Protein AF-A0A7S2VWE1-F1 (afdb_monomer_lite)

Foldseek 3Di:
DPQPKDKDWDWDDPVCCVVPPDDPPDFDKTKIKMWIWDWDDALVPHTDIDIDIDMDMDRDDDDDVVVVVVVVVVVVVVVVVVCVVSDPVVVSVVSVVVVVVVVVVVVVVLVVCVVVVHDDDDDPVRVVVVD

Radius of gyration: 27.59 Å; chains: 1; bounding box: 53×28×80 Å

InterPro domains:
  IPR023393 START-like domain superfamily [G3DSA:3.30.530.20] (1-95)

Structure (mmCIF, N/CA/C/O backbone):
data_AF-A0A7S2VWE1-F1
#
_entry.id   AF-A0A7S2VWE1-F1
#
loop_
_atom_site.group_PDB
_atom_site.id
_atom_site.type_symbol
_atom_site.label_atom_id
_atom_site.label_alt_id
_atom_site.label_comp_id
_atom_site.label_asym_id
_atom_site.label_entity_id
_atom_site.label_seq_id
_atom_site.pdbx_PDB_ins_code
_atom_site.Cartn_x
_atom_site.Cartn_y
_atom_site.Cartn_z
_atom_site.occupancy
_atom_site.B_iso_or_equiv
_atom_site.auth_seq_id
_atom_site.auth_comp_id
_atom_site.auth_asym_id
_atom_site.auth_atom_id
_atom_site.pdbx_PDB_model_num
ATOM 1 N N . GLU A 1 1 ? -6.550 -15.609 -10.876 1.00 54.12 1 GLU A N 1
ATOM 2 C CA . GLU A 1 1 ? -6.874 -15.213 -9.494 1.00 54.12 1 GLU A CA 1
ATOM 3 C C . GLU A 1 1 ? -7.029 -16.463 -8.666 1.00 54.12 1 GLU A C 1
ATOM 5 O O . GLU A 1 1 ? -7.720 -17.378 -9.093 1.00 54.12 1 GLU A O 1
ATOM 10 N N . GLU A 1 2 ? -6.374 -16.506 -7.517 1.00 56.81 2 GLU A N 1
ATOM 11 C CA . GLU A 1 2 ? -6.544 -17.571 -6.533 1.00 56.81 2 GLU A CA 1
ATOM 12 C C . GLU A 1 2 ? -6.671 -16.863 -5.178 1.00 56.81 2 GLU A C 1
ATOM 14 O O . GLU A 1 2 ? -5.822 -16.044 -4.835 1.00 56.81 2 GLU A O 1
ATOM 19 N N . ASN A 1 3 ? -7.778 -17.056 -4.457 1.00 70.12 3 ASN A N 1
ATOM 20 C CA . ASN A 1 3 ? -8.058 -16.391 -3.170 1.00 70.12 3 ASN A CA 1
ATOM 21 C C . ASN A 1 3 ? -7.981 -14.844 -3.176 1.00 70.12 3 ASN A C 1
ATOM 23 O O . ASN A 1 3 ? -7.519 -14.238 -2.212 1.00 70.12 3 ASN A O 1
ATOM 27 N N . GLY A 1 4 ? -8.399 -14.181 -4.263 1.00 75.19 4 GLY A N 1
ATOM 28 C CA . GLY A 1 4 ? -8.333 -12.713 -4.385 1.00 75.19 4 GLY A CA 1
ATOM 29 C C . GLY A 1 4 ? -6.917 -12.157 -4.591 1.00 75.19 4 GLY A C 1
ATOM 30 O O . GLY A 1 4 ? -6.734 -10.943 -4.650 1.00 75.19 4 GLY A O 1
ATOM 31 N N . LYS A 1 5 ? -5.915 -13.036 -4.730 1.00 84.62 5 LYS A N 1
ATOM 32 C CA . LYS A 1 5 ? -4.558 -12.669 -5.123 1.00 84.62 5 LYS A CA 1
ATOM 33 C C . LYS A 1 5 ? -4.503 -12.415 -6.624 1.00 84.62 5 LYS A C 1
ATOM 35 O O . LYS A 1 5 ? -4.892 -13.268 -7.433 1.00 84.62 5 LYS A O 1
ATOM 40 N N . VAL A 1 6 ? -3.958 -11.260 -6.986 1.00 89.25 6 VAL A N 1
ATOM 41 C CA . VAL A 1 6 ? -3.703 -10.876 -8.376 1.00 89.25 6 VAL A CA 1
ATOM 42 C C . VAL A 1 6 ? -2.198 -10.842 -8.598 1.00 89.25 6 VAL A C 1
ATOM 44 O O . VAL A 1 6 ? -1.462 -10.205 -7.845 1.00 89.25 6 VAL A O 1
ATOM 47 N N . VAL A 1 7 ? -1.739 -11.531 -9.641 1.00 88.75 7 VAL A N 1
ATOM 48 C CA . VAL A 1 7 ? -0.348 -11.486 -10.096 1.00 88.75 7 VAL A CA 1
ATOM 49 C C . VAL A 1 7 ? -0.332 -10.874 -11.485 1.00 88.75 7 VAL A C 1
ATOM 51 O O . VAL A 1 7 ? -1.038 -11.340 -12.377 1.00 88.75 7 VAL A O 1
ATOM 54 N N . MET A 1 8 ? 0.464 -9.825 -11.653 1.00 87.69 8 MET A N 1
ATOM 55 C CA . MET A 1 8 ? 0.717 -9.199 -12.942 1.00 87.69 8 MET A CA 1
ATOM 56 C C . MET A 1 8 ? 2.181 -9.424 -13.301 1.00 87.69 8 MET A C 1
ATOM 58 O O . MET A 1 8 ? 3.073 -8.907 -12.627 1.00 87.69 8 MET A O 1
ATOM 62 N N . ASP A 1 9 ? 2.403 -10.210 -14.350 1.00 88.06 9 ASP A N 1
ATOM 63 C CA . ASP A 1 9 ? 3.713 -10.423 -14.956 1.00 88.06 9 ASP A CA 1
ATOM 64 C C . ASP A 1 9 ? 3.836 -9.513 -16.179 1.00 88.06 9 ASP A C 1
ATOM 66 O O . ASP A 1 9 ? 2.996 -9.544 -17.081 1.00 88.06 9 ASP A O 1
ATOM 70 N N . VAL A 1 10 ? 4.860 -8.667 -16.170 1.00 83.06 10 VAL A N 1
ATOM 71 C CA . VAL A 1 10 ? 5.199 -7.769 -17.265 1.00 83.06 10 VAL A CA 1
ATOM 72 C C . VAL A 1 10 ? 6.585 -8.149 -17.759 1.00 83.06 10 VAL A C 1
ATOM 74 O O . VAL A 1 10 ? 7.578 -7.968 -17.054 1.00 83.06 10 VAL A O 1
ATOM 77 N N . SER A 1 11 ? 6.649 -8.656 -18.983 1.00 83.38 11 SER A N 1
ATOM 78 C CA . SER A 1 11 ? 7.883 -9.032 -19.667 1.00 83.38 11 SER A CA 1
ATOM 79 C C . SER A 1 11 ? 7.931 -8.421 -21.060 1.00 83.38 11 SER A C 1
ATOM 81 O O . SER A 1 11 ? 6.898 -8.101 -21.658 1.00 83.38 11 SER A O 1
ATOM 83 N N . ASP A 1 12 ? 9.144 -8.247 -21.577 1.00 78.44 12 ASP A N 1
ATOM 84 C CA . ASP A 1 12 ? 9.330 -7.789 -22.947 1.00 78.44 12 ASP A CA 1
ATOM 85 C C . ASP A 1 12 ? 8.794 -8.818 -23.941 1.00 78.44 12 ASP A C 1
ATOM 87 O O . ASP A 1 12 ? 8.935 -10.031 -23.768 1.00 78.44 12 ASP A O 1
ATOM 91 N N . THR A 1 13 ? 8.221 -8.320 -25.033 1.00 76.75 13 THR A N 1
ATOM 92 C CA . THR A 1 13 ? 7.765 -9.154 -26.141 1.00 76.75 13 THR A CA 1
ATOM 93 C C . THR A 1 13 ? 8.479 -8.756 -27.424 1.00 76.75 13 THR A C 1
ATOM 95 O O . THR A 1 13 ? 8.812 -7.592 -27.651 1.00 76.75 13 THR A O 1
ATOM 98 N N . ASN A 1 14 ? 8.684 -9.732 -28.310 1.00 72.19 14 ASN A N 1
ATOM 99 C CA . ASN A 1 14 ? 9.303 -9.488 -29.615 1.00 72.19 14 ASN A CA 1
ATOM 100 C C . ASN A 1 14 ? 8.439 -8.599 -30.528 1.00 72.19 14 ASN A C 1
ATOM 102 O O . ASN A 1 14 ? 8.936 -8.075 -31.524 1.00 72.19 14 ASN A O 1
ATOM 106 N N . ASP A 1 15 ? 7.159 -8.411 -30.200 1.00 72.44 15 ASP A N 1
ATOM 107 C CA . ASP A 1 15 ? 6.249 -7.557 -30.962 1.00 72.44 15 ASP A CA 1
ATOM 108 C C . ASP A 1 15 ? 6.557 -6.065 -30.779 1.00 72.44 15 ASP A C 1
ATOM 110 O O . ASP A 1 15 ? 6.420 -5.301 -31.735 1.00 72.44 15 ASP A O 1
ATOM 114 N N . VAL A 1 16 ? 7.117 -5.662 -29.629 1.00 69.81 16 VAL A N 1
ATOM 115 C CA . VAL A 1 16 ? 7.580 -4.280 -29.395 1.00 69.81 16 VAL A CA 1
ATOM 116 C C . VAL A 1 16 ? 8.637 -3.869 -30.424 1.00 69.81 16 VAL A C 1
ATOM 118 O O . VAL A 1 16 ? 8.652 -2.725 -30.868 1.00 69.81 16 VAL A O 1
ATOM 121 N N . MET A 1 17 ? 9.479 -4.804 -30.882 1.00 69.69 17 MET A N 1
ATOM 122 C CA . MET A 1 17 ? 10.494 -4.515 -31.904 1.00 69.69 17 MET A CA 1
ATOM 123 C C . MET A 1 17 ? 9.904 -4.276 -33.300 1.00 69.69 17 MET A C 1
ATOM 125 O O . MET A 1 17 ? 10.551 -3.631 -34.124 1.00 69.69 17 MET A O 1
ATOM 129 N N . LYS A 1 18 ? 8.696 -4.784 -33.585 1.00 76.44 18 LYS A N 1
ATOM 130 C CA . LYS A 1 18 ? 8.007 -4.528 -34.861 1.00 76.44 18 LYS A CA 1
ATOM 131 C C . LYS A 1 18 ? 7.418 -3.119 -34.895 1.00 76.44 18 LYS A C 1
ATOM 133 O O . LYS A 1 18 ? 7.488 -2.463 -35.929 1.00 76.44 18 LYS A O 1
ATOM 138 N N . GLU A 1 19 ? 6.861 -2.659 -33.777 1.00 79.94 19 GLU A N 1
ATOM 139 C CA . GLU A 1 19 ? 6.259 -1.323 -33.657 1.00 79.94 19 GLU A CA 1
ATOM 140 C C . GLU A 1 19 ? 7.307 -0.225 -33.413 1.00 79.94 19 GLU A C 1
ATOM 142 O O . GLU A 1 19 ? 7.184 0.886 -33.932 1.00 79.94 19 GLU A O 1
ATOM 147 N N . TYR A 1 20 ? 8.376 -0.549 -32.679 1.00 77.12 20 TYR A N 1
ATOM 148 C CA . TYR A 1 20 ? 9.442 0.374 -32.289 1.00 77.12 20 TYR A CA 1
ATOM 149 C C . TYR A 1 20 ? 10.827 -0.219 -32.606 1.00 77.12 20 TYR A C 1
ATOM 151 O O . TYR A 1 20 ? 11.553 -0.636 -31.699 1.00 77.12 20 TYR A O 1
ATOM 159 N N . PRO A 1 21 ? 11.227 -0.267 -33.891 1.00 78.50 21 PRO A N 1
ATOM 160 C CA . PRO A 1 21 ? 12.501 -0.853 -34.292 1.00 78.50 21 PRO A CA 1
ATOM 161 C C . PRO A 1 21 ? 13.697 -0.070 -33.732 1.00 78.50 21 PRO A C 1
ATOM 163 O O . PRO A 1 21 ? 13.699 1.166 -33.686 1.00 78.50 21 PRO A O 1
ATOM 166 N N . ILE A 1 22 ? 14.739 -0.807 -33.338 1.00 78.75 22 ILE A N 1
ATOM 167 C CA . ILE A 1 22 ? 16.003 -0.245 -32.847 1.00 78.75 22 ILE A CA 1
ATOM 168 C C . ILE A 1 22 ? 16.661 0.558 -33.976 1.00 78.75 22 ILE A C 1
ATOM 170 O O . ILE A 1 22 ? 16.769 0.091 -35.108 1.00 78.75 22 ILE A O 1
ATOM 174 N N . LYS A 1 23 ? 17.108 1.773 -33.657 1.00 83.12 23 LYS A N 1
ATOM 175 C CA . LYS A 1 23 ? 17.853 2.656 -34.563 1.00 83.12 23 LYS A CA 1
ATOM 176 C C . LYS A 1 23 ? 19.305 2.741 -34.109 1.00 83.12 23 LYS A C 1
ATOM 178 O O . LYS A 1 23 ? 19.576 2.586 -32.917 1.00 83.12 23 LYS A O 1
ATOM 183 N N . ASP A 1 24 ? 20.214 3.041 -35.032 1.00 79.19 24 ASP A N 1
ATOM 184 C CA . ASP A 1 24 ? 21.617 3.291 -34.694 1.00 79.19 24 ASP A CA 1
ATOM 185 C C . ASP A 1 24 ? 21.734 4.363 -33.600 1.00 79.19 24 ASP A C 1
ATOM 187 O O . ASP A 1 24 ? 21.113 5.425 -33.674 1.00 79.19 24 ASP A O 1
ATOM 191 N N . GLY A 1 25 ? 22.519 4.054 -32.566 1.00 75.00 25 GLY A N 1
ATOM 192 C CA . GLY A 1 25 ? 22.695 4.896 -31.379 1.00 75.00 25 GLY A CA 1
ATOM 193 C C . GLY A 1 25 ? 21.740 4.599 -30.217 1.00 75.00 25 GLY A C 1
ATOM 194 O O . GLY A 1 25 ? 21.973 5.104 -29.119 1.00 75.00 25 GLY A O 1
ATOM 195 N N . ASN A 1 26 ? 20.719 3.756 -30.405 1.00 75.69 26 ASN A N 1
ATOM 196 C CA . ASN A 1 26 ? 19.850 3.306 -29.318 1.00 75.69 26 ASN A CA 1
ATOM 197 C C . ASN A 1 26 ? 20.351 1.993 -28.708 1.00 75.69 26 ASN A C 1
ATOM 199 O O . ASN A 1 26 ? 20.873 1.121 -29.400 1.00 75.69 26 ASN A O 1
ATOM 203 N N . VAL A 1 27 ? 20.117 1.830 -27.407 1.00 74.94 27 VAL A N 1
ATOM 204 C CA . VAL A 1 27 ? 20.302 0.561 -26.700 1.00 74.94 27 VAL A CA 1
ATOM 205 C C . VAL A 1 27 ? 18.923 0.030 -26.327 1.00 74.94 27 VAL A C 1
ATOM 207 O O . VAL A 1 27 ? 18.080 0.790 -25.848 1.00 74.94 27 VAL A O 1
ATOM 210 N N . LEU A 1 28 ? 18.682 -1.258 -26.571 1.00 78.00 28 LEU A N 1
ATOM 211 C CA . LEU A 1 28 ? 17.460 -1.916 -26.127 1.00 78.00 28 LEU A CA 1
ATOM 212 C C . LEU A 1 28 ? 17.660 -2.424 -24.700 1.00 78.00 28 LEU A C 1
ATOM 214 O O . LEU A 1 28 ? 18.464 -3.325 -24.473 1.00 78.00 28 LEU A O 1
ATOM 218 N N . ALA A 1 29 ? 16.913 -1.851 -23.761 1.00 77.75 29 ALA A N 1
ATOM 219 C CA . ALA A 1 29 ? 16.795 -2.387 -22.416 1.00 77.75 29 ALA A CA 1
ATOM 220 C C . ALA A 1 29 ? 15.681 -3.437 -22.372 1.00 77.75 29 ALA A C 1
ATOM 222 O O . ALA A 1 29 ? 14.637 -3.259 -22.996 1.00 77.75 29 ALA A O 1
ATOM 223 N N . SER A 1 30 ? 15.905 -4.490 -21.598 1.00 80.06 30 SER A N 1
ATOM 224 C CA . SER A 1 30 ? 14.903 -5.482 -21.224 1.00 80.06 30 SER A CA 1
ATOM 225 C C . SER A 1 30 ? 14.539 -5.338 -19.750 1.00 80.06 30 SER A C 1
ATOM 227 O O . SER A 1 30 ? 15.391 -5.023 -18.915 1.00 80.06 30 SER A O 1
ATOM 229 N N . THR A 1 31 ? 13.269 -5.529 -19.413 1.00 81.38 31 THR A N 1
ATOM 230 C CA . THR A 1 31 ? 12.778 -5.546 -18.036 1.00 81.38 31 THR A CA 1
ATOM 231 C C . THR A 1 31 ? 11.744 -6.646 -17.854 1.00 81.38 31 THR A C 1
ATOM 233 O O . THR A 1 31 ? 10.750 -6.726 -18.567 1.00 81.38 31 THR A O 1
ATOM 236 N N . HIS A 1 32 ? 11.944 -7.454 -16.820 1.00 87.06 32 HIS A N 1
ATOM 237 C CA . HIS A 1 32 ? 10.927 -8.344 -16.280 1.00 87.06 32 HIS A CA 1
ATOM 238 C C . HIS A 1 32 ? 10.484 -7.818 -14.923 1.00 87.06 32 HIS A C 1
ATOM 240 O O . HIS A 1 32 ? 11.313 -7.589 -14.043 1.00 87.06 32 HIS A O 1
ATOM 246 N N . ALA A 1 33 ? 9.188 -7.601 -14.752 1.00 87.81 33 ALA A N 1
ATOM 247 C CA . ALA A 1 33 ? 8.616 -7.108 -13.515 1.00 87.81 33 ALA A CA 1
ATO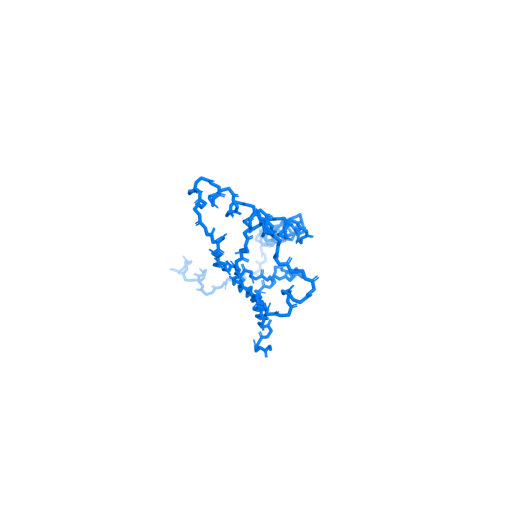M 248 C C . ALA A 1 33 ? 7.398 -7.934 -13.111 1.00 87.81 33 ALA A C 1
ATOM 250 O O . ALA A 1 33 ? 6.518 -8.212 -13.920 1.00 87.81 33 ALA A O 1
ATOM 251 N N . VAL A 1 34 ? 7.331 -8.276 -11.830 1.00 90.56 34 VAL A N 1
ATOM 252 C CA . VAL A 1 34 ? 6.218 -8.999 -11.226 1.00 90.56 34 VAL A CA 1
ATOM 253 C C . VAL A 1 34 ? 5.624 -8.138 -10.123 1.00 90.56 34 VAL A C 1
ATOM 255 O O . VAL A 1 34 ? 6.321 -7.710 -9.197 1.00 90.56 34 VAL A O 1
ATOM 258 N N . TRP A 1 35 ? 4.319 -7.909 -10.223 1.00 91.38 35 TRP A N 1
ATOM 259 C CA . TRP A 1 35 ? 3.510 -7.312 -9.171 1.00 91.38 35 TRP A CA 1
ATOM 260 C C . TRP A 1 35 ? 2.614 -8.380 -8.559 1.00 91.38 35 TRP A C 1
ATOM 262 O O . TRP A 1 35 ? 1.916 -9.098 -9.275 1.00 91.38 35 TRP A O 1
ATOM 272 N N . MET A 1 36 ? 2.605 -8.461 -7.235 1.00 91.62 36 MET A N 1
ATOM 273 C CA . MET A 1 36 ? 1.689 -9.312 -6.484 1.00 91.62 36 MET A CA 1
ATOM 274 C C . MET A 1 36 ? 0.831 -8.437 -5.583 1.00 91.62 36 MET A C 1
ATOM 276 O O . MET A 1 36 ? 1.363 -7.650 -4.800 1.00 91.62 36 MET A O 1
ATOM 280 N N . PHE A 1 37 ? -0.481 -8.595 -5.698 1.00 92.69 37 PHE A N 1
ATOM 281 C CA . PHE A 1 37 ? -1.475 -7.920 -4.878 1.00 92.69 37 PHE A CA 1
ATOM 282 C C . PHE A 1 37 ? -2.177 -8.960 -4.021 1.00 92.69 37 PHE A C 1
ATOM 284 O O . PHE A 1 37 ? -2.738 -9.921 -4.550 1.00 92.69 37 PHE A O 1
ATOM 291 N N . GLU A 1 38 ? -2.131 -8.771 -2.708 1.00 93.50 38 GLU A N 1
ATOM 292 C CA . GLU A 1 38 ? -2.700 -9.698 -1.734 1.00 93.50 38 GLU A CA 1
ATOM 293 C C . GLU A 1 38 ? -3.664 -8.946 -0.813 1.00 93.50 38 GLU A C 1
ATOM 295 O O . GLU A 1 38 ? -3.308 -7.880 -0.299 1.00 93.50 38 GLU A O 1
ATOM 300 N N . PRO A 1 39 ? -4.889 -9.454 -0.600 1.00 93.75 39 PRO A N 1
ATOM 301 C CA . PRO A 1 39 ? -5.815 -8.827 0.329 1.00 93.75 39 PRO A CA 1
ATOM 302 C C . PRO A 1 39 ? -5.268 -8.912 1.759 1.00 93.75 39 PRO A C 1
ATOM 304 O O . PRO A 1 39 ? -4.700 -9.924 2.167 1.00 93.75 39 PRO A O 1
ATOM 307 N N . LEU A 1 40 ? -5.459 -7.842 2.526 1.00 92.88 40 LEU A N 1
ATOM 308 C CA . LEU A 1 40 ? -5.179 -7.797 3.960 1.00 92.88 40 LEU A CA 1
ATOM 309 C C . LEU A 1 40 ? -6.485 -7.589 4.732 1.00 92.88 40 LEU A C 1
ATOM 311 O O . LEU A 1 40 ? -7.480 -7.124 4.171 1.00 92.88 40 LEU A O 1
ATOM 315 N N . ALA A 1 41 ? -6.467 -7.910 6.027 1.00 93.31 41 ALA A N 1
ATOM 316 C CA . ALA A 1 41 ? -7.592 -7.613 6.905 1.00 93.31 41 ALA A CA 1
ATOM 317 C C . ALA A 1 41 ? -7.904 -6.100 6.871 1.00 93.31 41 ALA A C 1
ATOM 319 O O . ALA A 1 41 ? -6.976 -5.285 6.951 1.00 93.31 41 ALA A O 1
ATOM 320 N N . PRO A 1 42 ? -9.180 -5.706 6.721 1.00 93.69 42 PRO A N 1
ATOM 321 C CA . PRO A 1 42 ? -9.555 -4.300 6.722 1.00 93.69 42 PRO A CA 1
ATOM 322 C C . PRO A 1 42 ? -9.327 -3.674 8.105 1.00 93.69 42 PRO A C 1
ATOM 324 O O . PRO A 1 42 ? -9.340 -4.361 9.126 1.00 93.69 42 PRO A O 1
ATOM 327 N N . ILE A 1 43 ? -9.141 -2.353 8.142 1.00 92.75 43 ILE A N 1
ATOM 328 C CA . ILE A 1 43 ? -9.183 -1.578 9.392 1.00 92.75 43 ILE A CA 1
ATOM 329 C C . ILE A 1 43 ? -10.537 -0.877 9.444 1.00 92.75 43 ILE A C 1
ATOM 331 O O . ILE A 1 43 ? -10.760 0.079 8.699 1.00 92.75 43 ILE A O 1
ATOM 335 N N . GLY A 1 44 ? -11.442 -1.376 10.287 1.00 90.44 44 GLY A N 1
ATOM 336 C CA . GLY A 1 44 ? -12.846 -0.972 10.248 1.00 90.44 44 GLY A CA 1
ATOM 337 C C . GLY A 1 44 ? -13.447 -1.291 8.879 1.00 90.44 44 GLY A C 1
ATOM 338 O O . GLY A 1 44 ? -13.342 -2.415 8.395 1.00 90.44 44 GLY A O 1
ATOM 339 N N . GLU A 1 45 ? -13.998 -0.280 8.210 1.00 90.94 45 GLU A N 1
ATOM 340 C CA . GLU A 1 45 ? -14.539 -0.392 6.845 1.00 90.94 45 GLU A CA 1
ATOM 341 C C . GLU A 1 45 ? -13.496 -0.130 5.741 1.00 90.94 45 GLU A C 1
ATOM 343 O O . GLU A 1 45 ? -13.824 -0.098 4.554 1.00 90.94 45 GLU A O 1
ATOM 348 N N . ILE A 1 46 ? -12.228 0.097 6.101 1.00 92.50 46 ILE A N 1
ATOM 349 C CA . ILE A 1 46 ? -11.186 0.492 5.149 1.00 92.50 46 ILE A CA 1
ATOM 350 C C . ILE A 1 46 ? -10.491 -0.764 4.602 1.00 92.50 46 ILE A C 1
ATOM 352 O O . ILE A 1 46 ? -9.728 -1.396 5.343 1.00 92.50 46 ILE A O 1
ATOM 356 N N . PRO A 1 47 ? -10.687 -1.124 3.316 1.00 92.56 47 PRO A N 1
ATOM 357 C CA . PRO A 1 47 ? -10.042 -2.290 2.723 1.00 92.56 47 PRO A CA 1
ATOM 358 C C . PRO A 1 47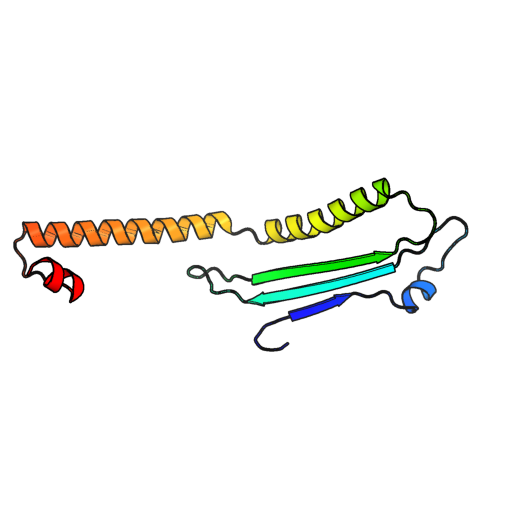 ? -8.527 -2.093 2.627 1.00 92.56 47 PRO A C 1
ATOM 360 O O . PRO A 1 47 ? -8.044 -0.983 2.384 1.00 92.56 47 PRO A O 1
ATOM 363 N N . GLN A 1 48 ? -7.779 -3.186 2.782 1.00 92.19 48 GLN A N 1
ATOM 364 C CA . GLN A 1 48 ? -6.322 -3.182 2.700 1.00 92.19 48 GLN A CA 1
ATOM 365 C C . GLN A 1 48 ? -5.792 -4.162 1.656 1.00 92.19 48 GLN A C 1
ATOM 367 O O . GLN A 1 48 ? -6.369 -5.217 1.390 1.00 92.19 48 GLN A O 1
ATOM 372 N N . THR A 1 49 ? -4.651 -3.811 1.068 1.00 92.19 49 THR A N 1
ATOM 373 C CA . THR A 1 49 ? -3.955 -4.638 0.081 1.00 92.19 49 THR A CA 1
ATOM 374 C C . THR A 1 49 ? -2.453 -4.517 0.294 1.00 92.19 49 THR A C 1
ATOM 376 O O . THR A 1 49 ? -1.914 -3.410 0.347 1.00 92.19 49 THR A O 1
ATOM 379 N N . ALA A 1 50 ? -1.773 -5.653 0.404 1.00 92.06 50 ALA A N 1
ATOM 380 C CA . ALA A 1 50 ? -0.326 -5.733 0.329 1.00 92.06 50 ALA A CA 1
ATOM 381 C C . ALA A 1 50 ? 0.098 -5.759 -1.142 1.00 92.06 50 ALA A C 1
ATOM 383 O O . ALA A 1 50 ? -0.466 -6.499 -1.948 1.00 92.06 50 ALA A O 1
ATOM 384 N N . VAL A 1 51 ? 1.104 -4.954 -1.485 1.00 91.25 51 VAL A N 1
ATOM 385 C CA . VAL A 1 51 ? 1.696 -4.933 -2.826 1.00 91.25 51 VAL A CA 1
ATOM 386 C C . VAL A 1 51 ? 3.160 -5.316 -2.715 1.00 91.25 51 VAL A C 1
ATOM 388 O O . VAL A 1 51 ? 3.935 -4.620 -2.060 1.00 91.25 51 VAL A O 1
ATOM 391 N N . SER A 1 52 ? 3.539 -6.398 -3.386 1.00 91.00 52 SER A N 1
ATOM 392 C CA . SER A 1 52 ? 4.935 -6.793 -3.563 1.00 91.00 52 SER A CA 1
ATOM 393 C C . SER A 1 52 ? 5.346 -6.550 -5.008 1.00 91.00 52 SER A C 1
ATOM 395 O O . SER A 1 52 ? 4.712 -7.054 -5.932 1.00 91.00 52 SER A O 1
ATOM 397 N N . PHE A 1 53 ? 6.415 -5.782 -5.201 1.00 89.44 53 PHE A N 1
ATOM 398 C CA . PHE A 1 53 ? 6.959 -5.454 -6.515 1.00 89.44 53 PHE A CA 1
ATOM 399 C C . PHE A 1 53 ? 8.392 -5.963 -6.626 1.00 89.44 53 PHE A C 1
ATOM 401 O O . PHE A 1 53 ? 9.239 -5.623 -5.802 1.00 89.44 53 PHE A O 1
ATOM 408 N N . THR A 1 54 ? 8.663 -6.767 -7.650 1.00 89.50 54 THR A N 1
ATOM 409 C CA . THR A 1 54 ? 10.010 -7.241 -7.981 1.00 89.50 54 THR A CA 1
ATOM 410 C C . THR A 1 54 ? 10.279 -6.960 -9.446 1.00 89.50 54 THR A C 1
ATOM 412 O O . THR A 1 54 ? 9.475 -7.330 -10.293 1.00 89.50 54 THR A O 1
ATOM 415 N N . ALA A 1 55 ? 11.409 -6.328 -9.754 1.00 86.31 55 ALA A N 1
ATOM 416 C CA . ALA A 1 55 ? 11.814 -6.074 -11.129 1.00 86.31 55 ALA A CA 1
ATOM 417 C C . ALA A 1 55 ? 13.279 -6.437 -11.350 1.00 86.31 55 ALA A C 1
ATOM 419 O O . ALA A 1 55 ? 14.142 -6.184 -10.508 1.00 86.31 55 ALA A O 1
ATOM 420 N N . ARG A 1 56 ? 13.550 -6.996 -12.524 1.00 83.88 56 ARG A N 1
ATOM 421 C CA . ARG A 1 56 ? 14.872 -7.281 -13.056 1.00 83.88 56 ARG A CA 1
ATOM 422 C C . ARG A 1 56 ? 14.990 -6.572 -14.396 1.00 83.88 56 ARG A C 1
ATOM 424 O O . ARG A 1 56 ? 14.271 -6.908 -15.327 1.00 83.88 56 ARG A O 1
ATOM 431 N N . GLY A 1 57 ? 15.900 -5.612 -14.484 1.00 79.44 57 GLY A N 1
ATOM 432 C CA . GLY A 1 57 ? 16.226 -4.928 -15.732 1.00 79.44 57 GLY A CA 1
ATOM 433 C C . GLY A 1 57 ? 17.628 -5.289 -16.209 1.00 79.44 57 GLY A C 1
ATOM 434 O O . GLY A 1 57 ? 18.559 -5.294 -15.404 1.00 79.44 57 GLY A O 1
ATOM 435 N N . ASP A 1 58 ? 17.780 -5.549 -17.502 1.00 80.00 58 ASP A N 1
ATOM 436 C CA . ASP A 1 58 ? 19.063 -5.535 -18.203 1.00 80.00 58 ASP A CA 1
ATOM 437 C C . ASP A 1 58 ? 19.016 -4.411 -19.233 1.00 80.00 58 ASP A C 1
ATOM 439 O O . ASP A 1 58 ? 18.285 -4.483 -20.216 1.00 80.00 58 ASP A O 1
ATOM 443 N N . MET A 1 59 ? 19.774 -3.345 -18.990 1.00 74.25 59 MET A N 1
ATOM 444 C CA . MET A 1 59 ? 19.749 -2.169 -19.856 1.00 74.25 59 MET A CA 1
ATOM 445 C C . MET A 1 59 ? 20.683 -2.277 -21.067 1.00 74.25 59 MET A C 1
ATOM 447 O O . MET A 1 59 ? 20.734 -1.326 -21.841 1.00 74.25 59 MET A O 1
ATOM 451 N N . ALA A 1 60 ? 21.358 -3.424 -21.231 1.00 72.56 60 ALA A N 1
ATOM 452 C CA . ALA A 1 60 ? 22.313 -3.758 -22.282 1.00 72.56 60 ALA A CA 1
ATOM 453 C C . 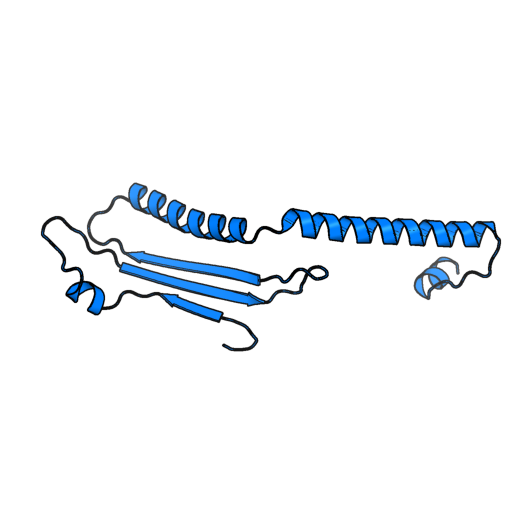ALA A 1 60 ? 23.457 -2.734 -22.478 1.00 72.56 60 ALA A C 1
ATOM 455 O O . ALA A 1 60 ? 23.436 -1.587 -22.032 1.00 72.56 60 ALA A O 1
ATOM 456 N N . GLY A 1 61 ? 24.532 -3.163 -23.141 1.00 71.44 61 GLY A N 1
ATOM 457 C CA . GLY A 1 61 ? 25.700 -2.313 -23.394 1.00 71.44 61 GLY A CA 1
ATOM 458 C C . GLY A 1 61 ? 26.535 -1.980 -22.145 1.00 71.44 61 GLY A C 1
ATOM 459 O O . GLY A 1 61 ? 26.472 -2.653 -21.119 1.00 71.44 61 GLY A O 1
ATOM 460 N N . MET A 1 62 ? 27.375 -0.945 -22.245 1.00 69.88 62 MET A N 1
ATOM 461 C CA . MET A 1 62 ? 28.320 -0.540 -21.193 1.00 69.88 62 MET A CA 1
ATOM 462 C C . MET A 1 62 ? 27.748 0.611 -20.354 1.00 69.88 62 MET A C 1
ATOM 464 O O . MET A 1 62 ? 28.277 1.721 -20.349 1.00 69.88 62 MET A O 1
ATOM 468 N N . ILE A 1 63 ? 26.628 0.367 -19.670 1.00 69.25 63 ILE A N 1
ATOM 469 C CA . ILE A 1 63 ? 25.985 1.384 -18.829 1.00 69.25 63 ILE A CA 1
ATOM 470 C C . ILE A 1 63 ? 26.658 1.423 -17.449 1.00 69.25 63 ILE A C 1
ATOM 472 O O . ILE A 1 63 ? 26.677 0.415 -16.740 1.00 69.25 63 ILE A O 1
ATOM 476 N N . PRO A 1 64 ? 27.198 2.579 -17.019 1.00 74.94 64 PRO A N 1
ATOM 477 C CA . PRO A 1 64 ? 27.832 2.695 -15.714 1.00 74.94 64 PRO A CA 1
ATOM 478 C C . PRO A 1 64 ? 26.865 2.405 -14.560 1.00 74.94 64 PRO A C 1
ATOM 480 O O . PRO A 1 64 ? 25.713 2.845 -14.563 1.00 74.94 64 PRO A O 1
ATOM 483 N N . ALA A 1 65 ? 27.372 1.772 -13.500 1.00 76.69 65 ALA A N 1
ATOM 484 C CA . ALA A 1 65 ? 26.580 1.406 -12.322 1.00 76.69 65 ALA A CA 1
ATOM 485 C C . ALA A 1 65 ? 25.838 2.593 -11.668 1.00 76.69 65 ALA A C 1
ATOM 487 O O . ALA A 1 65 ? 24.754 2.421 -11.115 1.00 76.69 65 ALA A O 1
ATOM 488 N N . HIS A 1 66 ? 26.372 3.818 -11.757 1.00 75.25 66 HIS A N 1
ATOM 489 C CA . HIS A 1 66 ? 25.700 5.000 -11.207 1.00 75.25 66 HIS A CA 1
ATOM 490 C C . HIS A 1 66 ? 24.380 5.328 -11.933 1.00 75.25 66 HIS A C 1
ATOM 492 O O . HIS A 1 66 ? 23.416 5.738 -11.284 1.00 75.25 66 HIS A O 1
ATOM 498 N N . VAL A 1 67 ? 24.310 5.102 -13.252 1.00 73.06 67 VAL A N 1
ATOM 499 C CA . VAL A 1 67 ? 23.090 5.289 -14.054 1.00 73.06 67 VAL A CA 1
ATOM 500 C C . VAL A 1 67 ? 22.066 4.213 -13.696 1.00 73.06 67 VAL A C 1
ATOM 502 O O . VAL A 1 67 ? 20.885 4.516 -13.521 1.00 73.06 67 VAL A O 1
ATOM 505 N N . MET A 1 68 ? 22.511 2.968 -13.496 1.00 74.06 68 MET A N 1
ATOM 506 C CA . MET A 1 68 ? 21.648 1.877 -13.023 1.00 74.06 68 MET A CA 1
ATOM 507 C C . MET A 1 68 ? 21.038 2.179 -11.649 1.00 74.06 68 MET A C 1
ATOM 509 O O . MET A 1 68 ? 19.825 2.067 -11.471 1.00 74.06 68 MET A O 1
ATOM 513 N N . ASN A 1 69 ? 21.845 2.660 -10.699 1.00 76.62 69 ASN A N 1
ATOM 514 C CA . ASN A 1 69 ? 21.372 3.023 -9.360 1.00 76.62 69 ASN A CA 1
ATOM 515 C C . ASN A 1 69 ? 20.350 4.172 -9.376 1.00 76.62 69 ASN A C 1
ATOM 517 O O . ASN A 1 69 ? 19.451 4.212 -8.535 1.00 76.62 69 ASN A O 1
ATOM 521 N N . PHE A 1 70 ? 20.461 5.110 -10.320 1.00 77.00 70 PHE A N 1
ATOM 522 C CA . PHE A 1 70 ? 19.465 6.168 -10.495 1.00 77.00 70 PHE A CA 1
ATOM 523 C C . PHE A 1 70 ? 18.129 5.620 -11.019 1.00 77.00 70 PHE A C 1
ATOM 525 O O . PHE A 1 70 ? 17.071 5.959 -10.488 1.00 77.00 70 PHE A O 1
ATOM 532 N N . ASN A 1 71 ? 18.168 4.726 -12.010 1.00 72.94 71 ASN A N 1
ATOM 533 C CA . ASN A 1 71 ? 16.962 4.109 -12.567 1.00 72.94 71 ASN A CA 1
ATOM 534 C C . ASN A 1 71 ? 16.227 3.233 -11.541 1.00 72.94 71 ASN A C 1
ATOM 536 O O . ASN A 1 71 ? 15.004 3.317 -11.432 1.00 72.94 71 ASN A O 1
ATOM 540 N N . ALA A 1 72 ? 16.960 2.487 -10.708 1.00 73.25 72 ALA A N 1
ATOM 541 C CA . ALA A 1 72 ? 16.372 1.717 -9.610 1.00 73.25 72 ALA A CA 1
ATOM 542 C C . ALA A 1 72 ? 15.572 2.604 -8.634 1.00 73.25 72 ALA A C 1
ATOM 544 O O . ALA A 1 72 ? 14.453 2.262 -8.250 1.00 73.25 72 ALA A O 1
ATOM 545 N N . LYS A 1 73 ? 16.090 3.792 -8.284 1.00 79.44 73 LYS A N 1
ATOM 546 C CA . LYS A 1 73 ? 15.364 4.759 -7.436 1.00 79.44 73 LYS A CA 1
ATOM 547 C C . LYS A 1 73 ? 14.061 5.236 -8.081 1.00 79.44 73 LYS A C 1
ATOM 549 O O . LYS A 1 73 ? 13.067 5.400 -7.379 1.00 79.44 73 LYS A O 1
ATOM 554 N N . ARG A 1 74 ? 14.050 5.438 -9.401 1.00 78.50 74 ARG A N 1
ATOM 555 C CA . ARG A 1 74 ? 12.860 5.870 -10.150 1.00 78.50 74 ARG A CA 1
ATOM 556 C C . ARG A 1 74 ? 11.780 4.784 -10.216 1.00 78.50 74 ARG A C 1
ATOM 558 O O . ARG A 1 74 ? 10.597 5.104 -10.184 1.00 78.50 74 ARG A O 1
ATOM 565 N N . LEU A 1 75 ? 12.163 3.508 -10.263 1.00 75.50 75 LEU A N 1
ATOM 566 C CA . LEU A 1 75 ? 11.205 2.403 -10.132 1.00 75.50 75 LEU A CA 1
ATOM 567 C C . LEU A 1 75 ? 10.577 2.386 -8.730 1.00 75.50 75 LEU A C 1
ATOM 569 O O . LEU A 1 75 ? 9.358 2.318 -8.595 1.00 75.50 75 LEU A O 1
ATOM 573 N N . LEU A 1 76 ? 11.385 2.550 -7.679 1.00 78.56 76 LEU A N 1
ATOM 574 C CA . LEU A 1 76 ? 10.877 2.619 -6.303 1.00 78.56 76 LEU A CA 1
ATOM 575 C C . LEU A 1 76 ? 9.970 3.837 -6.060 1.00 78.56 76 LEU A C 1
ATOM 577 O O . LEU A 1 76 ? 9.001 3.739 -5.304 1.00 78.56 76 LEU A O 1
ATOM 581 N N . SER A 1 77 ? 10.230 4.976 -6.714 1.00 85.31 77 SER A N 1
ATOM 582 C CA . SER A 1 77 ? 9.343 6.138 -6.600 1.00 85.31 77 SER A CA 1
ATOM 583 C C . SER A 1 77 ? 7.955 5.864 -7.179 1.00 85.31 77 SER A C 1
ATOM 585 O O . SER A 1 77 ? 6.979 6.328 -6.602 1.00 85.31 77 SER A O 1
ATOM 587 N N . GLN A 1 78 ? 7.833 5.052 -8.237 1.00 83.81 78 GLN A N 1
ATOM 588 C CA . GLN A 1 78 ? 6.524 4.672 -8.787 1.00 83.81 78 GLN A CA 1
ATOM 589 C C . GLN A 1 78 ? 5.675 3.886 -7.781 1.00 83.81 78 GLN A C 1
ATOM 591 O O . GLN A 1 78 ? 4.484 4.164 -7.641 1.00 83.81 78 GLN A O 1
ATOM 596 N N . VAL A 1 79 ? 6.281 2.953 -7.036 1.00 85.75 79 VAL A N 1
ATOM 597 C CA . VAL A 1 79 ? 5.591 2.209 -5.965 1.00 85.75 79 VAL A CA 1
ATOM 598 C C . VAL A 1 79 ? 5.133 3.164 -4.856 1.00 85.75 79 VAL A C 1
ATOM 600 O O . VAL A 1 79 ? 4.000 3.084 -4.381 1.00 85.75 79 VAL A O 1
ATOM 603 N N . SER A 1 80 ? 5.990 4.115 -4.475 1.00 87.38 80 SER A N 1
ATOM 604 C CA . SER A 1 80 ? 5.659 5.138 -3.474 1.00 87.38 80 SER A CA 1
ATOM 605 C C . SER A 1 80 ? 4.505 6.038 -3.924 1.00 87.38 80 SER A C 1
ATOM 607 O O . SER A 1 80 ? 3.572 6.293 -3.163 1.00 87.38 80 SER A O 1
ATOM 609 N N . ASP A 1 81 ? 4.520 6.483 -5.178 1.00 90.50 81 ASP A N 1
ATOM 610 C CA . ASP A 1 81 ? 3.470 7.338 -5.723 1.00 90.50 81 ASP A CA 1
ATOM 611 C C . ASP A 1 81 ? 2.145 6.584 -5.881 1.00 90.50 81 ASP A C 1
ATOM 613 O O . ASP A 1 81 ? 1.084 7.161 -5.641 1.00 90.50 81 ASP A O 1
ATOM 617 N N . MET A 1 82 ? 2.184 5.284 -6.196 1.00 88.62 82 MET A N 1
ATOM 618 C CA . MET A 1 82 ? 1.000 4.424 -6.160 1.00 88.62 82 MET A CA 1
ATOM 619 C C . MET A 1 82 ? 0.404 4.370 -4.751 1.00 88.62 82 MET A C 1
ATOM 621 O O . MET A 1 82 ? -0.787 4.623 -4.596 1.00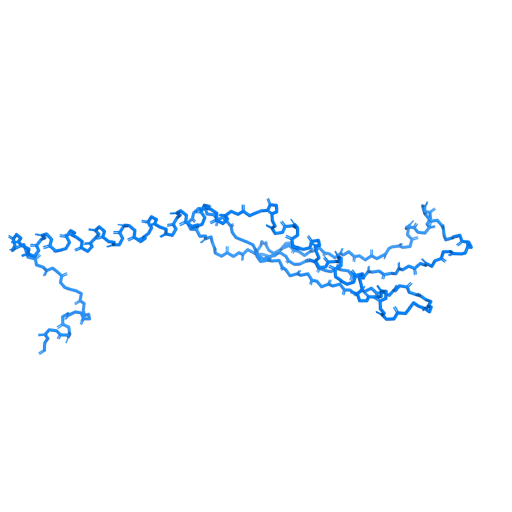 88.62 82 MET A O 1
ATOM 625 N N . ARG A 1 83 ? 1.223 4.134 -3.716 1.00 89.00 83 ARG A N 1
ATOM 626 C CA . ARG A 1 83 ? 0.761 4.137 -2.317 1.00 89.00 83 ARG A CA 1
ATOM 627 C C . ARG A 1 83 ? 0.068 5.451 -1.949 1.00 89.00 83 ARG A C 1
ATOM 629 O O . ARG A 1 83 ? -0.989 5.418 -1.331 1.00 89.00 83 ARG A O 1
ATOM 636 N N . LYS A 1 84 ? 0.635 6.598 -2.341 1.00 91.44 84 LYS A N 1
ATOM 637 C CA . LYS A 1 84 ? 0.047 7.919 -2.050 1.00 91.44 84 LYS A CA 1
ATOM 638 C C . LYS A 1 84 ? -1.330 8.111 -2.689 1.00 91.44 84 LYS A C 1
ATOM 640 O O . LYS A 1 84 ? -2.191 8.731 -2.080 1.00 91.44 84 LYS A O 1
ATOM 645 N N . LYS A 1 85 ? -1.560 7.584 -3.899 1.00 91.81 85 LYS A N 1
ATOM 646 C CA . LYS A 1 85 ? -2.867 7.690 -4.581 1.00 91.81 85 LYS A CA 1
ATOM 647 C C . LYS A 1 85 ? -3.997 6.992 -3.824 1.00 91.81 85 LYS A C 1
ATOM 649 O O . LYS A 1 85 ? -5.143 7.410 -3.940 1.00 91.81 85 LYS A O 1
ATOM 654 N N . PHE A 1 86 ? -3.671 5.953 -3.062 1.00 90.50 86 PHE A N 1
ATOM 655 C CA . PHE A 1 86 ? -4.623 5.202 -2.244 1.00 90.50 86 PHE A CA 1
ATOM 656 C C . PHE A 1 86 ? -4.503 5.539 -0.754 1.00 90.50 86 PHE A C 1
ATOM 658 O O . PHE A 1 86 ? -4.982 4.783 0.091 1.00 90.50 86 PHE A O 1
ATOM 665 N N . ASP A 1 87 ? -3.863 6.661 -0.412 1.00 91.38 87 ASP A N 1
ATOM 666 C CA . ASP A 1 87 ? -3.646 7.026 0.978 1.00 91.38 87 ASP A CA 1
ATOM 667 C C . ASP A 1 87 ? -4.969 7.374 1.676 1.00 91.38 87 ASP A C 1
ATOM 669 O O . ASP A 1 87 ? -5.673 8.320 1.321 1.00 91.38 87 ASP A O 1
ATOM 673 N N . LYS A 1 88 ? -5.296 6.585 2.700 1.00 93.44 88 LYS A N 1
ATOM 674 C CA . LYS A 1 88 ? -6.450 6.766 3.586 1.00 93.44 88 LYS A CA 1
ATOM 675 C C . LYS A 1 88 ? -6.016 6.962 5.039 1.00 93.44 88 LYS A C 1
ATOM 677 O O . LYS A 1 88 ? -6.804 6.724 5.951 1.00 93.44 88 LYS A O 1
ATOM 682 N N . SER A 1 89 ? -4.784 7.424 5.272 1.00 92.12 89 SER A N 1
ATOM 683 C CA . SER A 1 89 ? -4.211 7.590 6.616 1.00 92.12 89 SER A CA 1
ATOM 684 C C . SER A 1 89 ? -5.095 8.418 7.553 1.00 92.12 89 SER A C 1
ATOM 686 O O . SER A 1 89 ? -5.226 8.070 8.721 1.00 92.12 89 SER A O 1
ATOM 688 N N . ALA A 1 90 ? -5.764 9.461 7.051 1.00 93.44 90 ALA A N 1
ATOM 689 C CA . ALA A 1 90 ? -6.686 10.265 7.857 1.00 93.44 90 ALA A CA 1
ATOM 690 C C . ALA A 1 90 ? -7.923 9.474 8.324 1.00 93.44 90 ALA A C 1
ATOM 692 O O . ALA A 1 90 ? -8.322 9.596 9.477 1.00 93.44 90 ALA A O 1
ATOM 693 N N . GLN A 1 91 ? -8.499 8.633 7.456 1.00 92.94 91 GLN A N 1
ATOM 694 C CA . GLN A 1 91 ? -9.650 7.784 7.796 1.00 92.94 91 GLN A CA 1
ATOM 695 C C . GLN A 1 91 ? -9.239 6.697 8.796 1.00 92.94 91 GLN A C 1
ATOM 697 O O . GLN A 1 91 ? -9.932 6.470 9.780 1.00 92.94 91 GLN A O 1
ATOM 702 N N . ILE A 1 92 ? -8.067 6.087 8.587 1.00 93.00 92 ILE A N 1
ATOM 703 C CA . ILE A 1 92 ? -7.492 5.105 9.516 1.00 93.00 92 ILE A CA 1
ATOM 704 C C . ILE A 1 92 ? -7.245 5.744 10.888 1.00 93.00 92 ILE A C 1
ATOM 706 O O . ILE A 1 92 ? -7.548 5.138 11.910 1.00 93.00 92 ILE A O 1
ATOM 710 N N . ALA A 1 93 ? -6.699 6.962 10.924 1.00 93.94 93 ALA A N 1
ATOM 711 C CA . ALA A 1 93 ? -6.453 7.679 12.170 1.00 93.94 93 ALA A CA 1
ATOM 712 C C . ALA A 1 93 ? -7.756 8.046 12.892 1.00 93.94 93 ALA A C 1
ATOM 714 O O . ALA A 1 93 ? -7.825 7.902 14.106 1.00 93.94 93 ALA A O 1
ATOM 715 N N . ALA A 1 94 ? -8.783 8.486 12.160 1.00 93.25 94 ALA A N 1
ATOM 716 C CA . ALA A 1 94 ? -10.095 8.780 12.730 1.00 93.25 94 ALA A CA 1
ATOM 717 C C . ALA A 1 94 ? -10.753 7.527 13.329 1.00 93.25 94 ALA A C 1
ATOM 719 O O . ALA A 1 94 ? -11.228 7.585 14.454 1.00 93.25 94 ALA A O 1
ATOM 720 N N . TYR A 1 95 ? -10.705 6.393 12.623 1.00 93.44 95 TYR A N 1
ATOM 721 C CA . TYR A 1 95 ? -11.235 5.120 13.119 1.00 93.44 95 TYR A CA 1
ATOM 722 C C . TYR A 1 95 ? -10.513 4.630 14.381 1.00 93.44 95 TYR A C 1
ATOM 724 O O . TYR A 1 95 ? -11.135 4.144 15.315 1.00 93.44 95 TYR A O 1
ATOM 732 N N . LYS A 1 96 ? -9.184 4.771 14.437 1.00 93.31 96 LYS A N 1
ATOM 733 C CA . LYS A 1 96 ? -8.433 4.409 15.646 1.00 93.31 96 LYS A CA 1
ATOM 734 C C . LYS A 1 96 ? -8.806 5.293 16.833 1.00 93.31 96 LYS A C 1
ATOM 736 O O . LYS A 1 96 ? -9.021 4.768 17.910 1.00 93.31 96 LYS A O 1
ATOM 741 N N . ARG A 1 97 ? -8.962 6.602 16.611 1.00 93.56 97 ARG A N 1
ATOM 742 C CA . ARG A 1 97 ? -9.418 7.521 17.662 1.00 93.56 97 ARG A CA 1
ATOM 743 C C . ARG A 1 97 ? -10.810 7.173 18.174 1.00 93.56 97 ARG A C 1
ATOM 745 O O . ARG A 1 97 ? -11.004 7.204 19.371 1.00 93.56 97 ARG A O 1
ATOM 752 N N . SER A 1 98 ? -11.749 6.800 17.300 1.00 93.12 98 SER A N 1
ATOM 753 C CA . SER A 1 98 ? -13.081 6.402 17.769 1.00 93.12 98 SER A CA 1
ATOM 754 C C . SER A 1 98 ? -13.057 5.129 18.614 1.00 93.12 98 SER A C 1
ATOM 756 O O . SER A 1 98 ? -13.875 5.009 19.513 1.00 93.12 98 SER A O 1
ATOM 758 N N . LEU A 1 99 ? -12.135 4.197 18.340 1.00 91.62 99 LEU A N 1
ATOM 759 C CA . LEU A 1 99 ? -11.942 3.021 19.195 1.00 91.62 99 LEU A CA 1
ATOM 760 C C . LEU A 1 99 ? -11.368 3.403 20.563 1.00 91.62 99 LEU A C 1
ATOM 762 O O . LEU A 1 99 ? -11.795 2.848 21.568 1.00 91.62 99 LEU A O 1
ATOM 766 N N . ASP A 1 100 ? -10.418 4.341 20.592 1.00 93.25 100 ASP A N 1
ATOM 767 C CA . ASP A 1 100 ? -9.852 4.848 21.845 1.00 93.25 100 ASP A CA 1
ATOM 768 C C . ASP A 1 100 ? -10.940 5.571 22.670 1.00 93.25 100 ASP A C 1
ATOM 770 O O . ASP A 1 100 ? -11.107 5.283 23.849 1.00 93.25 100 ASP A O 1
ATOM 774 N N . ASP A 1 101 ? -11.749 6.428 22.034 1.00 94.25 101 ASP A N 1
ATOM 775 C CA . ASP A 1 101 ? -12.852 7.150 22.687 1.00 94.25 101 ASP A CA 1
ATOM 776 C C . ASP A 1 101 ? -13.941 6.192 23.227 1.00 94.25 101 ASP A C 1
ATOM 778 O O . ASP A 1 101 ? -14.525 6.439 24.282 1.00 94.25 101 ASP A O 1
ATOM 782 N N . GLU A 1 102 ? -14.237 5.099 22.512 1.00 92.12 102 GLU A N 1
ATOM 783 C CA . GLU A 1 102 ? -15.188 4.066 22.955 1.00 92.12 102 GLU A CA 1
ATOM 784 C C . GLU A 1 102 ? -14.661 3.294 24.171 1.00 92.12 102 GLU A C 1
ATOM 786 O O . GLU A 1 102 ? -15.417 3.043 25.110 1.00 92.12 102 GLU A O 1
ATOM 791 N N . ALA A 1 103 ? -13.366 2.967 24.184 1.00 91.62 103 ALA A N 1
ATOM 792 C CA . ALA A 1 103 ? -12.720 2.336 25.331 1.00 91.62 103 ALA A CA 1
ATOM 793 C C . ALA A 1 103 ? -12.732 3.259 26.561 1.00 91.62 103 ALA A C 1
ATOM 795 O O . ALA A 1 103 ? -13.142 2.835 27.640 1.00 91.62 103 ALA A O 1
ATOM 796 N N . ASP A 1 104 ? -12.387 4.537 26.380 1.00 93.38 104 ASP A N 1
ATOM 797 C CA . ASP A 1 104 ? -12.427 5.535 27.453 1.00 93.38 104 ASP A CA 1
ATOM 798 C C . ASP A 1 104 ? -13.851 5.703 28.018 1.00 93.38 104 ASP A C 1
ATOM 800 O O . ASP A 1 104 ? -14.038 5.854 29.228 1.00 93.38 104 ASP A O 1
ATOM 804 N N . GLN A 1 105 ? -14.879 5.663 27.162 1.00 92.50 105 GLN A N 1
ATOM 805 C CA . GLN A 1 105 ? -16.270 5.750 27.609 1.00 92.50 105 GLN A CA 1
ATOM 806 C C . GLN A 1 105 ? -16.709 4.503 28.387 1.00 92.50 105 GLN A C 1
ATOM 808 O O . GLN A 1 105 ? -17.379 4.644 29.409 1.00 92.50 105 GLN A O 1
ATOM 813 N N . ALA A 1 106 ? -16.316 3.305 27.946 1.00 90.81 106 ALA A N 1
ATOM 814 C CA . ALA A 1 106 ? -16.607 2.065 28.663 1.00 90.81 106 ALA A CA 1
ATOM 815 C C . ALA A 1 106 ? -15.987 2.069 30.072 1.00 90.81 106 ALA A C 1
ATOM 817 O O . ALA A 1 106 ? -16.645 1.685 31.042 1.00 90.81 106 ALA A O 1
ATOM 818 N N . ASP A 1 107 ? -14.765 2.589 30.204 1.00 90.25 107 ASP A N 1
ATOM 819 C CA . ASP A 1 107 ? -14.103 2.757 31.498 1.00 90.25 107 ASP A CA 1
ATOM 820 C C . ASP A 1 107 ? -14.854 3.755 32.397 1.00 90.25 107 ASP A C 1
ATOM 822 O O . ASP A 1 107 ? -15.023 3.519 33.597 1.00 90.25 107 ASP A O 1
ATOM 826 N N . LEU A 1 108 ? -15.345 4.866 31.835 1.00 91.56 108 LEU A N 1
ATOM 827 C CA . LEU A 1 108 ? -16.152 5.842 32.576 1.00 91.56 108 LEU A CA 1
ATOM 828 C C . LEU A 1 108 ? -17.496 5.269 33.039 1.00 91.56 108 LEU A C 1
ATOM 830 O O . LEU A 1 108 ? -17.915 5.560 34.162 1.00 91.56 108 LEU A O 1
ATOM 834 N N . ASP A 1 109 ? -18.157 4.468 32.204 1.00 90.25 109 ASP A N 1
ATOM 835 C CA . ASP A 1 109 ? -19.427 3.822 32.539 1.00 90.25 109 ASP A CA 1
ATOM 836 C C . ASP A 1 109 ? -19.228 2.803 33.672 1.00 90.25 109 ASP A C 1
ATOM 838 O O . ASP A 1 109 ? -19.932 2.860 34.683 1.00 90.25 109 ASP A O 1
ATOM 842 N N . MET A 1 110 ? -18.179 1.975 33.592 1.00 86.94 110 MET A N 1
ATOM 843 C CA . MET A 1 110 ? -17.796 1.059 34.673 1.00 86.94 110 MET A CA 1
ATOM 844 C C . MET A 1 110 ? -17.518 1.811 35.987 1.00 86.94 110 MET A C 1
ATOM 846 O O . MET A 1 110 ? -18.010 1.431 37.053 1.00 86.94 110 MET A O 1
ATOM 850 N N . LEU A 1 111 ? -16.770 2.920 35.939 1.00 89.19 111 LEU A N 1
ATOM 851 C CA . LEU A 1 111 ? -16.520 3.758 37.118 1.00 89.19 111 LEU A CA 1
ATOM 852 C C . LEU A 1 111 ? -17.813 4.351 37.697 1.00 89.19 111 LEU A C 1
ATOM 854 O O . LEU A 1 111 ? -17.956 4.445 38.920 1.00 89.19 111 LEU A O 1
ATOM 858 N N . ALA A 1 112 ? -18.754 4.758 36.843 1.00 90.81 112 ALA A N 1
ATOM 859 C CA . ALA A 1 112 ? -20.040 5.283 37.280 1.00 90.81 112 ALA A CA 1
ATOM 860 C C . ALA A 1 112 ? -20.866 4.217 38.017 1.00 90.81 112 ALA A C 1
ATOM 862 O O . ALA A 1 112 ? -21.470 4.528 39.048 1.00 90.81 112 ALA A O 1
ATOM 863 N N . ASP A 1 113 ? -20.858 2.973 37.543 1.00 89.75 113 ASP A N 1
ATOM 864 C CA . ASP A 1 113 ? -21.599 1.866 38.156 1.00 89.75 113 ASP A CA 1
ATOM 865 C C . ASP A 1 113 ? -20.996 1.453 39.506 1.00 89.75 113 ASP A C 1
ATOM 867 O O . ASP A 1 113 ? -21.734 1.237 40.475 1.00 89.75 113 ASP A O 1
ATOM 871 N N . ILE A 1 114 ? -19.664 1.496 39.636 1.00 87.50 114 ILE A N 1
ATOM 872 C CA . ILE A 1 114 ? -18.971 1.350 40.927 1.00 87.50 114 ILE A CA 1
ATOM 873 C C . ILE A 1 114 ? -19.424 2.436 41.917 1.00 87.50 114 ILE A C 1
ATOM 875 O O . ILE A 1 114 ? -19.726 2.136 43.073 1.00 87.50 114 ILE A O 1
ATOM 879 N N . ILE A 1 115 ? -19.511 3.704 41.488 1.00 90.44 115 ILE A N 1
ATOM 880 C CA . ILE A 1 115 ? -19.930 4.825 42.355 1.00 90.44 115 ILE A CA 1
ATOM 881 C C . ILE A 1 115 ? -21.388 4.679 42.807 1.00 90.44 115 ILE A C 1
ATOM 883 O O . ILE A 1 115 ? -21.721 5.013 43.948 1.00 90.44 115 ILE A O 1
ATOM 887 N N . LYS A 1 116 ? -22.265 4.181 41.931 1.00 91.81 116 LYS A N 1
ATOM 888 C CA . LYS A 1 116 ? -23.671 3.898 42.257 1.00 91.81 116 LYS A CA 1
ATOM 889 C C . LYS A 1 116 ? -23.854 2.622 43.082 1.00 91.81 116 LYS A C 1
ATOM 891 O O . LYS A 1 116 ? -24.967 2.374 43.546 1.00 91.81 116 LYS A O 1
ATOM 896 N N . ASN A 1 117 ? -22.779 1.865 43.310 1.00 84.69 117 ASN A N 1
ATOM 897 C CA . ASN A 1 117 ? -22.784 0.604 44.040 1.00 84.69 117 ASN A CA 1
ATOM 898 C C . ASN A 1 117 ? -23.671 -0.458 43.356 1.00 84.69 117 ASN A C 1
ATOM 900 O O . ASN A 1 117 ? -24.364 -1.224 44.031 1.00 84.69 117 ASN A O 1
ATOM 904 N N . GLU A 1 118 ? -23.681 -0.457 42.018 1.00 84.62 118 GLU A N 1
ATOM 905 C CA . GLU A 1 118 ? -24.344 -1.477 41.200 1.00 84.62 118 GLU A CA 1
ATOM 906 C C . GLU A 1 118 ? -23.560 -2.803 41.253 1.00 84.62 118 GLU A C 1
ATOM 908 O O . GLU A 1 118 ? -22.347 -2.811 41.484 1.00 84.62 118 GLU A O 1
ATOM 913 N N . GLU A 1 119 ? -24.253 -3.937 41.090 1.00 82.12 119 GLU A N 1
ATOM 914 C CA . GLU A 1 119 ? -23.640 -5.272 41.155 1.00 82.12 119 GLU A CA 1
ATOM 915 C C . GLU A 1 119 ? -22.632 -5.447 40.008 1.00 82.12 119 GLU A C 1
ATOM 917 O O . GLU A 1 119 ? -22.984 -5.325 38.840 1.00 82.12 119 GLU A O 1
ATOM 922 N N . GLN A 1 120 ? -21.365 -5.689 40.354 1.00 75.38 120 GLN A N 1
ATOM 923 C CA . GLN A 1 120 ? -20.263 -5.752 39.392 1.00 75.38 120 GLN A CA 1
ATOM 924 C C . GLN A 1 120 ? -20.074 -7.188 38.884 1.00 75.38 120 GLN A C 1
ATOM 926 O O . GLN A 1 120 ? -19.794 -8.098 39.673 1.00 75.38 120 GLN A O 1
ATOM 931 N N . GLU A 1 121 ? -20.182 -7.401 37.571 1.00 78.88 121 GLU A N 1
ATOM 932 C CA . GLU A 1 121 ? -19.810 -8.669 36.937 1.00 78.88 121 GLU A CA 1
ATOM 933 C C . GLU A 1 121 ? -18.337 -8.648 36.518 1.00 78.88 121 GLU A C 1
ATOM 935 O O . GLU A 1 121 ? -17.972 -8.055 35.511 1.00 78.88 121 GLU A O 1
ATOM 940 N N . TYR A 1 122 ? -17.497 -9.335 37.293 1.00 80.06 122 TYR A N 1
ATOM 941 C CA . TYR A 1 122 ? -16.079 -9.528 36.977 1.00 80.06 122 TYR A CA 1
ATOM 942 C C . TYR A 1 122 ? -15.860 -10.707 36.028 1.00 80.06 122 TYR A C 1
ATOM 944 O O . TYR A 1 122 ? -16.513 -11.756 36.167 1.00 80.06 122 TYR A O 1
ATOM 952 N N . ASP A 1 123 ? -1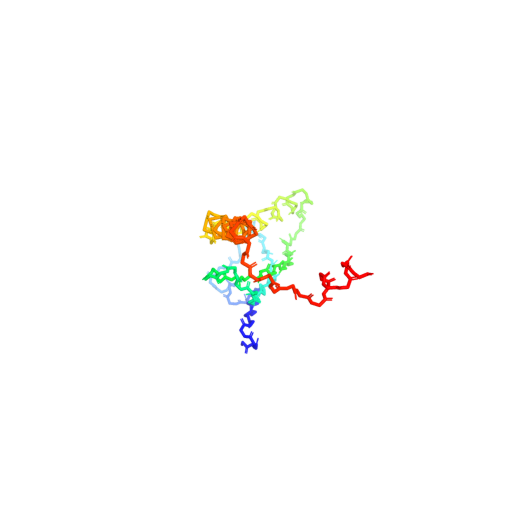4.884 -10.591 35.135 1.00 86.50 123 ASP A N 1
ATOM 953 C CA . ASP A 1 123 ? -14.455 -11.709 34.298 1.00 86.50 123 ASP A CA 1
ATOM 954 C C . ASP A 1 123 ? -13.648 -12.766 35.091 1.00 86.50 123 ASP A C 1
ATOM 956 O O . ASP A 1 123 ? -13.393 -12.643 36.295 1.00 86.50 123 ASP A O 1
ATOM 960 N N . ASP A 1 124 ? -13.302 -13.882 34.443 1.00 88.06 124 ASP A N 1
ATOM 961 C CA . ASP A 1 124 ? -12.591 -14.988 35.098 1.00 88.06 124 ASP A CA 1
ATOM 962 C C . ASP A 1 124 ? -11.138 -14.642 35.485 1.00 88.06 124 ASP A C 1
ATOM 964 O O . ASP A 1 124 ? -10.617 -15.209 36.455 1.00 88.06 124 ASP A O 1
ATOM 968 N N . GLU A 1 125 ? -10.473 -13.733 34.763 1.00 84.75 125 GLU A N 1
ATOM 969 C CA . GLU A 1 125 ? -9.134 -13.253 35.124 1.00 84.75 125 GLU A CA 1
ATOM 970 C C . GLU A 1 125 ? -9.200 -12.306 36.323 1.00 84.75 125 GLU A C 1
ATOM 972 O O . GLU A 1 125 ? -8.446 -12.475 37.287 1.00 84.75 125 GLU A O 1
ATOM 977 N N . GLU A 1 126 ? -10.143 -11.372 36.316 1.00 81.56 126 GLU A N 1
ATOM 978 C CA . GLU A 1 126 ? -10.395 -10.434 37.402 1.00 81.56 126 GLU A CA 1
ATOM 979 C C . GLU A 1 126 ? -10.778 -11.174 38.686 1.00 81.56 126 GLU A C 1
ATOM 981 O O . GLU A 1 126 ? -10.156 -10.976 39.731 1.00 81.56 126 GLU A O 1
ATOM 986 N N . LYS A 1 127 ? -11.709 -12.137 38.620 1.00 84.81 127 LYS A N 1
ATOM 987 C CA . LYS A 1 127 ? -12.069 -12.997 39.766 1.00 84.81 127 LYS A CA 1
ATOM 988 C C . LYS A 1 127 ? -10.869 -13.730 40.357 1.00 84.81 127 LYS A C 1
ATOM 990 O O . LYS A 1 127 ? -10.817 -13.959 41.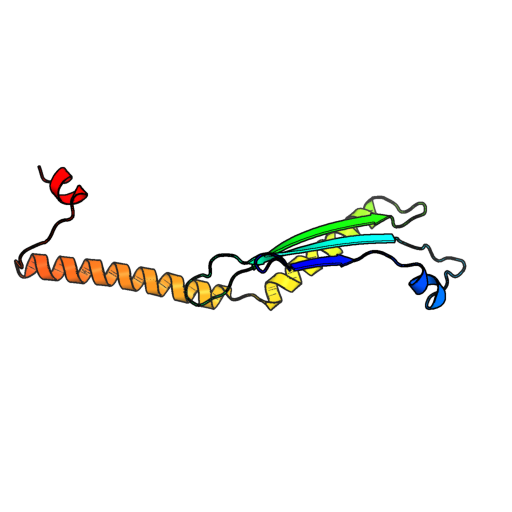567 1.00 84.81 127 LYS A O 1
ATOM 995 N N . LYS A 1 128 ? -9.915 -14.134 39.517 1.00 86.62 128 LYS A N 1
ATOM 996 C CA . LYS A 1 128 ? -8.688 -14.808 39.952 1.00 86.62 128 LYS A CA 1
ATOM 997 C C . LYS A 1 128 ? -7.702 -13.839 40.606 1.00 86.62 128 LYS A C 1
ATOM 999 O O . LYS A 1 128 ? -6.968 -14.267 41.489 1.00 86.62 128 LYS A O 1
ATOM 1004 N N . ALA A 1 129 ? -7.690 -12.571 40.201 1.00 82.69 129 ALA A N 1
ATOM 1005 C CA . ALA A 1 129 ? -6.848 -11.531 40.788 1.00 82.69 129 ALA A CA 1
ATOM 1006 C C . ALA A 1 129 ? -7.354 -11.035 42.157 1.00 82.69 129 ALA A C 1
ATOM 1008 O O . ALA A 1 129 ? -6.558 -10.560 42.964 1.00 82.69 129 ALA A O 1
ATOM 1009 N N . ILE A 1 130 ? -8.658 -11.159 42.432 1.00 78.81 130 ILE A N 1
ATOM 1010 C CA . ILE A 1 130 ? -9.297 -10.688 43.677 1.00 78.81 130 ILE A CA 1
ATOM 1011 C C . ILE A 1 130 ? -9.331 -11.788 44.771 1.00 78.81 130 ILE A C 1
ATOM 1013 O O . ILE A 1 130 ? -9.710 -11.523 45.913 1.00 78.81 130 ILE A O 1
ATOM 1017 N N . ARG A 1 131 ? -8.936 -13.027 44.443 1.00 62.00 131 ARG A N 1
ATOM 1018 C CA . ARG A 1 131 ? -8.949 -14.195 45.343 1.00 62.00 131 ARG A CA 1
ATOM 1019 C C . ARG A 1 131 ? -7.597 -14.455 46.002 1.00 62.00 131 ARG A C 1
ATOM 1021 O O . ARG A 1 131 ? -7.618 -14.836 47.194 1.00 62.00 131 ARG A O 1
#

pLDDT: mean 84.24, std 8.42, range [54.12, 94.25]

Secondary structure (DSSP, 8-state):
-BTTBEEEEE---TTHHHHS---TT----EEEEEEEEEEEEEETTEEEEEEEEEEEEE--SS--HHHHHHHHHHHHHHHHHHHHHT--HHHHHHHHHHHHHHHHHHHHHHHHHHHHTPPP---HHHHHH--

Organism: NCBI:txid91992

Sequence (131 aa):
EENGKVVMDVSDTNDVMKEYPIKDGNVLASTHAVWMFEPLAPIGEIPQTAVSFTARGDMAGMIPAHVMNFNAKRLLSQVSDMRKKFDKSAQIAAYKRSLDDEADQADLDMLADIIKNEEQEYDDEEKKAIR